Protein AF-A0A4Q1AAS4-F1 (afdb_monomer_lite)

Radius of gyration: 11.65 Å; chains: 1; bounding box: 34×20×23 Å

Secondary structure (DSSP, 8-state):
--TTSPPPP-EEEEE-TTS-EEEEEETGGG-BTTB------

Sequence (41 aa):
MLVTKKAPDFTAAAVLADGQIVEDFNLYDNIGEKGAVVFFY

pLDDT: mean 97.15, std 1.49, range [89.5, 98.5]

Structure (mmCIF, N/CA/C/O backbone):
data_AF-A0A4Q1AAS4-F1
#
_entry.id   AF-A0A4Q1AAS4-F1
#
loop_
_atom_site.group_PDB
_atom_site.id
_atom_site.type_symbol
_atom_site.label_atom_id
_atom_site.label_alt_id
_atom_site.label_comp_id
_atom_site.label_asym_id
_atom_site.label_entity_id
_atom_site.label_seq_id
_atom_site.pdbx_PDB_ins_code
_atom_site.Cartn_x
_atom_site.Cartn_y
_atom_site.Cartn_z
_atom_site.occupancy
_atom_site.B_iso_or_equiv
_atom_site.auth_seq_id
_atom_site.auth_comp_id
_atom_site.auth_asym_id
_atom_site.auth_atom_id
_atom_site.pdbx_PDB_model_num
ATOM 1 N N . MET A 1 1 ? 17.855 2.941 3.272 1.00 89.50 1 MET A N 1
ATO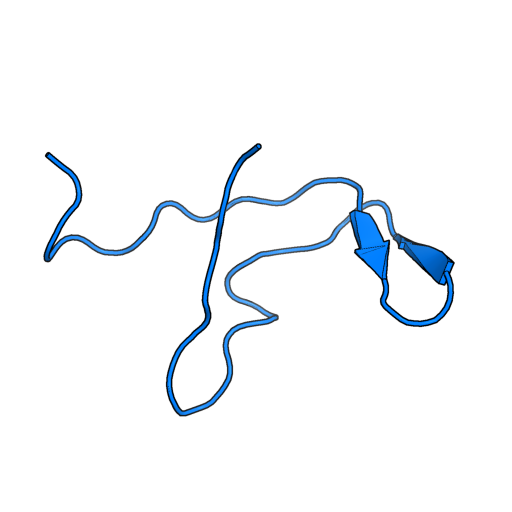M 2 C CA . MET A 1 1 ? 17.668 3.228 1.830 1.00 89.50 1 MET A CA 1
ATOM 3 C C . MET A 1 1 ? 16.797 2.142 1.202 1.00 89.50 1 MET A C 1
ATOM 5 O O . MET A 1 1 ? 17.237 0.992 1.158 1.00 89.50 1 MET A O 1
ATOM 9 N N . LEU A 1 2 ? 15.568 2.495 0.796 1.00 95.19 2 LEU A N 1
ATOM 10 C CA . LEU A 1 2 ? 14.561 1.571 0.233 1.00 95.19 2 LEU A CA 1
ATOM 11 C C . LEU A 1 2 ? 14.229 1.832 -1.248 1.00 95.19 2 LEU A C 1
ATOM 13 O O . LEU A 1 2 ? 13.696 0.950 -1.908 1.00 95.19 2 LEU A O 1
ATOM 17 N N . VAL A 1 3 ? 14.567 3.012 -1.779 1.00 96.06 3 VAL A N 1
ATOM 18 C CA . VAL A 1 3 ? 14.380 3.345 -3.202 1.00 96.06 3 VAL A CA 1
ATOM 19 C C . VAL A 1 3 ? 15.103 2.311 -4.077 1.00 96.06 3 VAL A C 1
ATOM 21 O O . VAL A 1 3 ? 16.172 1.845 -3.689 1.00 96.06 3 VAL A O 1
ATOM 24 N N . THR A 1 4 ? 14.483 1.950 -5.209 1.00 96.56 4 THR A N 1
ATOM 25 C CA . THR A 1 4 ? 14.879 0.892 -6.171 1.00 96.56 4 THR A CA 1
ATOM 26 C C . THR A 1 4 ? 14.896 -0.549 -5.649 1.00 96.56 4 THR A C 1
ATOM 28 O O . THR A 1 4 ? 15.181 -1.469 -6.416 1.00 96.56 4 THR A O 1
ATOM 31 N N . LYS A 1 5 ? 14.540 -0.787 -4.383 1.00 97.19 5 LYS A N 1
ATOM 32 C CA . LYS A 1 5 ? 14.306 -2.135 -3.849 1.00 97.19 5 LYS A CA 1
ATOM 33 C C . LYS A 1 5 ? 12.829 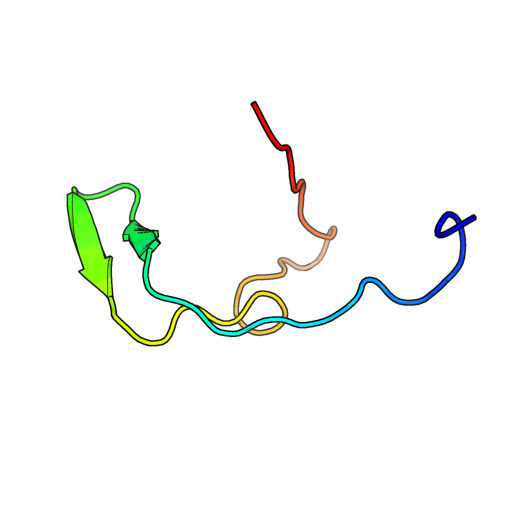-2.496 -3.962 1.00 97.19 5 LYS A C 1
ATOM 35 O O . LYS A 1 5 ? 11.970 -1.617 -4.001 1.00 97.19 5 LYS A O 1
ATOM 40 N N . LYS A 1 6 ? 12.530 -3.798 -3.970 1.00 95.38 6 LYS A N 1
ATOM 41 C CA . LYS A 1 6 ? 11.149 -4.276 -3.853 1.00 95.38 6 LYS A CA 1
ATOM 42 C C . LYS A 1 6 ? 10.556 -3.740 -2.543 1.00 95.38 6 LYS A C 1
ATOM 44 O O . LYS A 1 6 ? 11.203 -3.845 -1.500 1.00 95.38 6 LYS A O 1
ATOM 49 N N . ALA A 1 7 ? 9.369 -3.138 -2.611 1.00 97.31 7 ALA A N 1
ATOM 50 C CA . ALA A 1 7 ? 8.695 -2.601 -1.432 1.00 97.31 7 ALA A CA 1
ATOM 51 C C . ALA A 1 7 ? 8.462 -3.727 -0.410 1.00 97.31 7 ALA A C 1
ATOM 53 O O . ALA A 1 7 ? 8.072 -4.811 -0.835 1.00 97.31 7 ALA A O 1
ATOM 54 N N . PRO A 1 8 ? 8.703 -3.529 0.896 1.00 97.25 8 PRO A N 1
ATOM 55 C CA . PRO A 1 8 ? 8.347 -4.526 1.900 1.00 97.25 8 PRO A CA 1
ATOM 56 C C . PRO A 1 8 ? 6.854 -4.841 1.822 1.00 97.2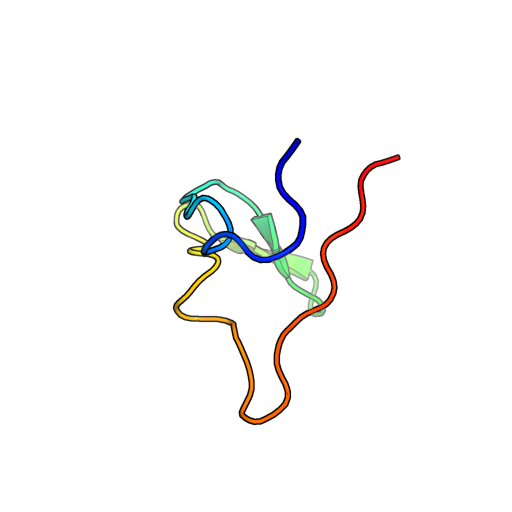5 8 PRO A C 1
ATOM 58 O O . PRO A 1 8 ? 6.041 -3.920 1.763 1.00 97.25 8 PRO A O 1
ATOM 61 N N . ASP A 1 9 ? 6.520 -6.126 1.789 1.00 97.81 9 ASP A N 1
ATOM 62 C CA . ASP A 1 9 ? 5.129 -6.558 1.858 1.00 97.81 9 ASP A CA 1
ATOM 63 C C . ASP A 1 9 ? 4.637 -6.527 3.309 1.00 97.81 9 ASP A C 1
ATOM 65 O O . ASP A 1 9 ? 5.432 -6.690 4.243 1.00 97.81 9 ASP A O 1
ATOM 69 N N . PHE A 1 10 ? 3.340 -6.313 3.499 1.00 97.81 10 PHE A N 1
ATOM 70 C CA . PHE A 1 10 ? 2.701 -6.383 4.806 1.00 97.81 10 PHE A CA 1
ATOM 71 C C . PHE A 1 10 ? 1.252 -6.840 4.683 1.00 97.81 10 PHE A C 1
ATOM 73 O O . PHE A 1 10 ? 0.578 -6.539 3.699 1.00 97.81 10 PHE A O 1
ATOM 80 N N . THR A 1 11 ? 0.784 -7.507 5.737 1.00 98.38 11 THR A N 1
ATOM 81 C CA . THR A 1 11 ? -0.627 -7.822 5.954 1.00 98.38 11 THR A CA 1
ATOM 82 C C . THR A 1 11 ? -1.046 -7.253 7.303 1.00 98.38 11 THR A C 1
ATOM 84 O O . THR A 1 11 ? -0.370 -7.500 8.305 1.00 98.38 11 THR A O 1
ATOM 87 N N . ALA A 1 12 ? -2.117 -6.466 7.330 1.00 98.38 12 ALA A N 1
ATOM 88 C CA . ALA A 1 12 ? -2.625 -5.834 8.545 1.00 98.38 12 ALA A CA 1
ATOM 89 C C . ALA A 1 12 ? -4.125 -5.534 8.439 1.00 98.38 12 ALA A C 1
ATOM 91 O O . ALA A 1 12 ? -4.693 -5.540 7.348 1.00 98.38 12 ALA A O 1
ATOM 92 N N . ALA A 1 13 ? -4.744 -5.200 9.571 1.00 98.50 13 ALA A N 1
ATOM 93 C CA . ALA A 1 13 ? -6.099 -4.677 9.572 1.00 98.50 13 ALA A CA 1
ATOM 94 C C . ALA A 1 13 ? -6.153 -3.289 8.911 1.00 98.50 13 ALA A C 1
ATOM 96 O O . ALA A 1 13 ? -5.288 -2.440 9.150 1.00 98.50 13 ALA A O 1
ATOM 97 N N . ALA A 1 14 ? -7.174 -3.051 8.093 1.00 98.25 14 ALA A N 1
ATOM 98 C CA . ALA A 1 14 ? -7.383 -1.798 7.380 1.00 98.25 14 ALA A CA 1
ATOM 99 C C . ALA A 1 14 ? -8.871 -1.444 7.287 1.00 98.25 14 ALA A C 1
ATOM 101 O O . ALA A 1 14 ? -9.747 -2.307 7.331 1.00 98.25 14 ALA A O 1
ATOM 102 N N . VAL A 1 15 ? -9.143 -0.151 7.115 1.00 98.06 15 VAL A N 1
ATOM 103 C CA . VAL A 1 15 ? -10.472 0.361 6.768 1.00 98.06 15 VAL A CA 1
ATOM 104 C C . VAL A 1 15 ? -10.460 0.705 5.282 1.00 98.06 15 VAL A C 1
ATOM 106 O O . VAL A 1 15 ? -9.656 1.530 4.845 1.00 98.06 15 VAL A O 1
ATOM 109 N N . LEU A 1 16 ? -11.318 0.051 4.503 1.00 97.44 16 LEU A N 1
ATOM 110 C CA . LEU A 1 16 ? -11.442 0.266 3.063 1.00 97.44 16 LEU A CA 1
ATOM 111 C C . LEU A 1 16 ? -12.188 1.572 2.746 1.00 97.44 16 LEU A C 1
ATOM 113 O O . LEU A 1 16 ? -12.755 2.229 3.620 1.00 97.44 16 LEU A O 1
ATOM 117 N N . ALA A 1 17 ? -12.199 1.952 1.466 1.00 96.69 17 ALA A N 1
ATOM 118 C CA . ALA A 1 17 ? -12.800 3.205 0.999 1.00 96.69 17 ALA A CA 1
ATOM 119 C C . ALA A 1 17 ? -14.319 3.305 1.249 1.00 96.69 17 ALA A C 1
ATOM 121 O O . ALA A 1 17 ? -14.853 4.407 1.344 1.00 96.69 17 ALA A O 1
ATOM 122 N N . ASP A 1 18 ? -15.008 2.171 1.353 1.00 97.69 18 ASP A N 1
ATOM 123 C CA . ASP A 1 18 ? -16.435 2.068 1.674 1.00 97.69 18 ASP A CA 1
ATOM 124 C C . ASP A 1 18 ? -16.721 2.008 3.188 1.00 97.69 18 ASP A C 1
ATOM 126 O O . ASP A 1 18 ? -17.879 1.941 3.598 1.00 97.69 18 ASP A O 1
ATOM 130 N N . GLY A 1 19 ? -15.682 2.060 4.026 1.00 98.06 19 GLY A N 1
ATOM 131 C CA . GLY A 1 19 ? -15.781 1.963 5.480 1.00 98.06 19 GLY A CA 1
ATOM 132 C C . GLY A 1 19 ? -15.790 0.532 6.018 1.00 98.06 19 GLY A C 1
ATOM 133 O O . GLY A 1 19 ? -15.882 0.354 7.235 1.00 98.06 19 GLY A O 1
ATOM 134 N N . GLN A 1 20 ? -15.676 -0.490 5.164 1.00 98.38 20 GLN A N 1
ATOM 135 C CA . GLN A 1 20 ? -15.536 -1.868 5.618 1.00 98.38 20 GLN A CA 1
ATOM 136 C C . GLN A 1 20 ? -14.200 -2.062 6.349 1.00 98.38 20 GLN A C 1
ATOM 138 O O . GLN A 1 20 ? -13.146 -1.646 5.870 1.00 98.38 20 GLN A O 1
ATOM 143 N N . ILE A 1 21 ? -14.246 -2.737 7.498 1.00 98.19 21 ILE A N 1
ATOM 144 C CA . ILE A 1 21 ? -13.052 -3.187 8.219 1.00 98.19 21 ILE A CA 1
ATOM 145 C C . ILE A 1 21 ? -12.679 -4.577 7.705 1.00 98.19 21 ILE A C 1
ATOM 147 O O . ILE A 1 21 ? -13.522 -5.478 7.677 1.00 98.19 21 ILE A O 1
ATOM 151 N N . VAL A 1 22 ? -11.423 -4.741 7.307 1.00 98.00 22 VAL A N 1
ATOM 152 C CA . VAL A 1 22 ? -10.818 -6.029 6.950 1.00 98.00 22 VAL A CA 1
ATOM 153 C C . VAL A 1 22 ? -9.608 -6.270 7.844 1.00 98.00 22 VAL A C 1
ATOM 155 O O . VAL A 1 22 ? -8.894 -5.327 8.175 1.00 98.00 22 VAL A O 1
ATOM 158 N N . GLU A 1 23 ? -9.376 -7.515 8.249 1.00 98.25 23 GLU A N 1
ATOM 159 C CA . GLU A 1 23 ? -8.278 -7.875 9.165 1.00 98.25 23 GLU A CA 1
ATOM 160 C C . GLU A 1 23 ? -6.990 -8.267 8.417 1.00 98.25 23 GLU A C 1
ATOM 162 O O . GLU A 1 23 ? -5.909 -8.339 9.001 1.00 98.25 23 GLU A O 1
ATOM 167 N N . ASP A 1 24 ? -7.100 -8.521 7.116 1.00 97.81 24 ASP A N 1
ATOM 168 C CA . ASP A 1 24 ? -6.104 -9.185 6.281 1.00 97.81 24 ASP A CA 1
ATOM 169 C C . ASP A 1 24 ? -5.781 -8.405 4.998 1.00 97.81 24 ASP A C 1
ATOM 171 O O . ASP A 1 24 ? -5.497 -8.988 3.953 1.00 97.81 24 ASP A O 1
ATOM 175 N N . PHE A 1 25 ? -5.761 -7.071 5.063 1.00 98.31 25 PHE A N 1
ATOM 176 C CA . PHE A 1 25 ? -5.316 -6.258 3.934 1.00 98.31 25 PHE A CA 1
ATOM 177 C C . PHE A 1 25 ? -3.838 -6.527 3.640 1.00 98.31 25 PHE A C 1
ATOM 179 O O . PHE A 1 25 ? -2.971 -6.160 4.436 1.00 98.31 25 PHE A O 1
ATOM 186 N N . ASN A 1 26 ? -3.551 -7.140 2.491 1.00 98.38 26 ASN A N 1
ATOM 18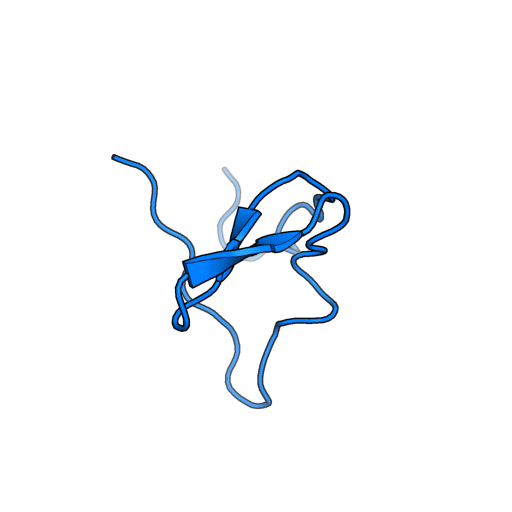7 C CA . ASN A 1 26 ? -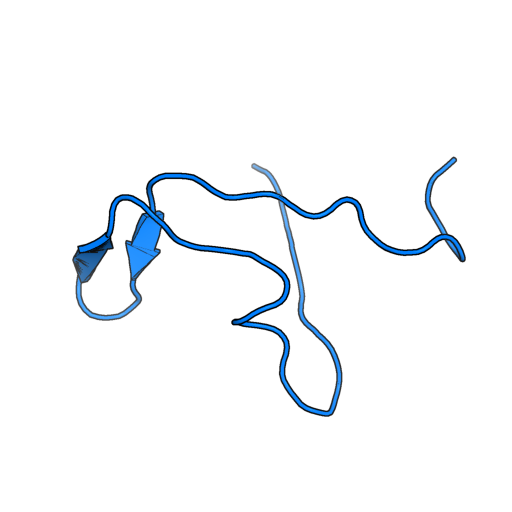2.198 -7.342 1.983 1.00 98.38 26 ASN A CA 1
ATOM 188 C C . ASN A 1 26 ? -1.833 -6.267 0.948 1.00 98.38 26 ASN A C 1
ATOM 190 O O . ASN A 1 26 ? -2.614 -5.979 0.038 1.00 98.38 26 ASN A O 1
ATOM 194 N N . LEU A 1 27 ? -0.637 -5.681 1.058 1.00 97.81 27 LEU A N 1
ATOM 195 C CA . LEU A 1 27 ? -0.196 -4.632 0.135 1.00 97.81 27 LEU A CA 1
ATOM 196 C C . LEU A 1 27 ? -0.125 -5.138 -1.310 1.00 97.81 27 LEU A C 1
ATOM 198 O O . LEU A 1 27 ? -0.621 -4.460 -2.205 1.00 97.81 27 LEU A O 1
ATOM 202 N N . TYR A 1 28 ? 0.504 -6.287 -1.552 1.00 97.50 28 TYR A N 1
ATOM 203 C CA . TYR A 1 28 ? 0.765 -6.788 -2.905 1.00 97.50 28 TYR A CA 1
ATOM 204 C C . TYR A 1 28 ? -0.492 -7.220 -3.655 1.00 97.50 28 TYR A C 1
ATOM 206 O O . TYR A 1 28 ? -0.561 -6.997 -4.864 1.00 97.50 28 TYR A O 1
ATOM 214 N N . ASP A 1 29 ? -1.491 -7.748 -2.953 1.00 97.56 29 ASP A N 1
ATOM 215 C CA . ASP A 1 29 ? -2.796 -8.086 -3.538 1.00 97.56 29 ASP A CA 1
ATOM 216 C C . ASP A 1 29 ? -3.567 -6.840 -4.008 1.00 97.56 29 ASP A C 1
ATOM 218 O O . ASP A 1 29 ? -4.463 -6.928 -4.846 1.00 97.56 29 ASP A O 1
ATOM 222 N N . ASN A 1 30 ? -3.191 -5.662 -3.501 1.00 96.62 30 ASN A N 1
ATOM 223 C CA . ASN A 1 30 ? -3.840 -4.381 -3.768 1.00 96.62 30 ASN A CA 1
ATOM 224 C C . ASN A 1 30 ? -2.988 -3.437 -4.646 1.00 96.62 30 ASN A C 1
ATOM 226 O O . ASN A 1 30 ? -3.279 -2.242 -4.746 1.00 96.62 30 ASN A O 1
ATOM 230 N N . ILE A 1 31 ? -1.942 -3.946 -5.312 1.00 96.94 31 ILE A N 1
ATOM 231 C CA . ILE A 1 31 ? -1.154 -3.178 -6.289 1.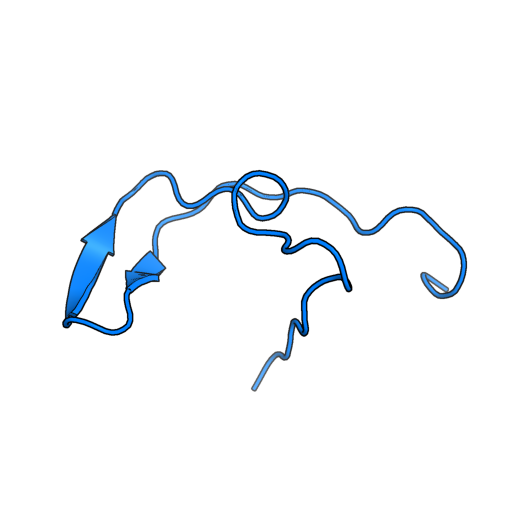00 96.94 31 ILE A CA 1
ATOM 232 C C . ILE A 1 31 ? -1.815 -3.254 -7.673 1.00 96.94 31 ILE A C 1
ATOM 234 O O . ILE A 1 31 ? -1.959 -4.326 -8.254 1.00 96.94 31 ILE A O 1
ATOM 238 N N . GLY A 1 32 ? -2.169 -2.097 -8.239 1.00 96.19 32 GLY A N 1
ATOM 239 C CA . GLY A 1 32 ? -2.674 -2.006 -9.612 1.00 96.19 32 GLY A CA 1
ATOM 240 C C . GLY A 1 32 ? -1.574 -2.130 -10.676 1.00 96.19 32 GLY A C 1
ATOM 241 O O . GLY A 1 32 ? -0.383 -2.078 -10.377 1.00 96.19 32 GLY A O 1
ATOM 242 N N . GLU A 1 33 ? -1.967 -2.195 -11.953 1.00 97.00 33 GLU A N 1
ATOM 243 C CA . GLU A 1 33 ? -1.052 -2.346 -13.107 1.00 97.00 33 GLU A CA 1
ATOM 244 C C . GLU A 1 33 ? 0.085 -1.303 -13.137 1.00 97.00 33 GLU A C 1
ATOM 246 O O . GLU A 1 33 ? 1.196 -1.585 -13.580 1.00 97.00 33 GLU A O 1
ATOM 251 N N . LYS A 1 34 ? -0.182 -0.091 -12.633 1.00 97.38 34 LYS A N 1
ATOM 252 C CA . LYS A 1 34 ? 0.768 1.034 -12.609 1.00 97.38 34 LYS A CA 1
ATOM 253 C C . LYS A 1 34 ? 1.487 1.217 -11.268 1.00 97.38 34 LYS A C 1
ATOM 255 O O . LYS A 1 34 ? 2.194 2.208 -11.096 1.00 97.38 34 LYS A O 1
ATOM 260 N N . GLY A 1 35 ? 1.316 0.297 -10.323 1.00 96.69 35 GLY A N 1
ATOM 261 C CA . GLY A 1 35 ? 1.824 0.425 -8.960 1.00 96.69 35 GLY A CA 1
ATOM 262 C C . GLY A 1 35 ? 0.795 0.992 -7.978 1.00 96.69 35 GLY A C 1
ATOM 263 O O . GLY A 1 35 ? -0.376 1.180 -8.305 1.00 96.69 35 GLY A O 1
ATOM 264 N N . ALA A 1 36 ? 1.258 1.264 -6.757 1.00 97.44 36 ALA A N 1
ATOM 265 C CA . ALA A 1 36 ? 0.468 1.833 -5.669 1.00 97.44 36 ALA A CA 1
ATOM 266 C C . ALA A 1 36 ? 1.245 2.957 -4.967 1.00 97.44 36 ALA A C 1
ATOM 268 O O . ALA A 1 36 ? 2.478 2.985 -4.990 1.00 97.44 36 ALA A O 1
ATOM 269 N N . VAL A 1 37 ? 0.517 3.870 -4.323 1.00 97.19 37 VAL A N 1
ATOM 270 C CA . VAL A 1 37 ? 1.087 4.931 -3.485 1.00 97.19 37 VAL A CA 1
ATOM 271 C C . VAL A 1 37 ? 0.808 4.588 -2.028 1.00 97.19 37 VAL A C 1
ATOM 273 O O . VAL A 1 37 ? -0.347 4.481 -1.631 1.00 97.19 37 VAL A O 1
ATOM 276 N N . VAL A 1 38 ? 1.869 4.440 -1.235 1.00 96.81 38 VAL A N 1
ATOM 277 C CA . VAL A 1 38 ? 1.791 4.241 0.217 1.00 96.81 38 VAL A CA 1
ATOM 278 C C . VAL A 1 38 ? 2.356 5.482 0.891 1.00 96.81 38 VAL A C 1
ATOM 280 O O . VAL A 1 38 ? 3.457 5.924 0.558 1.00 96.81 38 VAL A O 1
ATOM 283 N N . PHE A 1 39 ? 1.609 6.044 1.833 1.00 97.31 39 PHE A N 1
ATOM 284 C CA . PHE A 1 39 ? 2.013 7.213 2.604 1.00 97.31 39 PHE A CA 1
ATOM 285 C C . PHE A 1 39 ? 1.722 6.984 4.089 1.00 97.31 39 PHE A C 1
ATOM 287 O O . PHE A 1 39 ? 0.820 6.230 4.442 1.00 97.31 39 PHE A O 1
ATOM 294 N N . PHE A 1 40 ? 2.504 7.637 4.944 1.00 96.81 40 PHE A N 1
ATOM 295 C CA . PHE A 1 40 ? 2.365 7.598 6.399 1.00 96.81 40 PHE A CA 1
ATOM 296 C C . PHE A 1 40 ? 2.176 9.032 6.901 1.00 96.81 40 PHE A C 1
ATOM 298 O O . PHE A 1 40 ? 2.776 9.951 6.332 1.00 96.81 40 PHE A O 1
ATOM 305 N N . TYR A 1 41 ? 1.349 9.211 7.932 1.00 95.12 41 TYR A N 1
ATOM 306 C CA . TYR A 1 41 ? 1.056 10.492 8.581 1.00 95.12 41 TYR A CA 1
ATOM 307 C C . TYR A 1 41 ? 1.094 10.362 10.104 1.00 95.12 41 TYR A C 1
ATOM 309 O O . TYR A 1 41 ? 0.959 9.220 10.600 1.00 95.12 41 TYR A O 1
#

Foldseek 3Di:
DCPPHDDDKDFAWDQDPVRDIDGGDILVVPADPVGDDDDDD